Protein AF-A0A966TMK8-F1 (afdb_monomer)

Mean predicted aligned error: 3.36 Å

Sequence (104 aa):
MGLQRVVRSCVVDAPIERVWEVLRDFNSHDQWHTVVAQSAIEDQKTSDRVGCVRNFTLADGNHVREMLLSLSDKDYVSTYTIVEATVPLMRYVATVTLKPVTDG

Radius of gyration: 14.46 Å; Cα contacts (8 Å, |Δi|>4): 168; chains: 1; bounding box: 36×26×42 Å

pLDDT: mean 94.9, std 6.31, range [51.94, 98.69]

Structure (mmCIF, N/CA/C/O backbone):
data_AF-A0A966TMK8-F1
#
_entry.id   AF-A0A966TMK8-F1
#
loop_
_atom_site.group_PDB
_atom_site.id
_atom_site.type_symbol
_atom_site.label_atom_id
_atom_s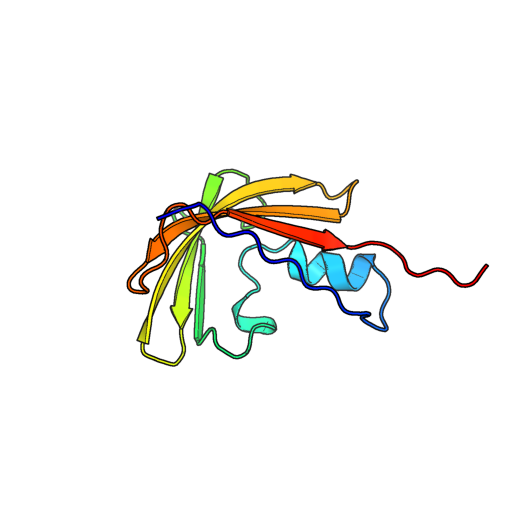ite.label_alt_id
_atom_site.label_comp_id
_atom_site.label_asym_id
_atom_site.label_entity_id
_atom_site.label_seq_id
_atom_site.pdbx_PDB_ins_code
_atom_site.Cartn_x
_atom_site.Cartn_y
_atom_site.Cartn_z
_atom_site.occupancy
_atom_site.B_iso_or_equiv
_atom_site.auth_seq_id
_atom_site.auth_comp_id
_atom_site.auth_asym_id
_atom_site.auth_atom_id
_atom_site.pdbx_PDB_model_num
ATOM 1 N N . MET A 1 1 ? 9.717 -3.405 25.691 1.00 63.25 1 MET A N 1
ATOM 2 C CA . MET A 1 1 ? 9.590 -4.110 24.394 1.00 63.25 1 MET A CA 1
ATOM 3 C C . MET A 1 1 ? 10.418 -3.375 23.357 1.00 63.25 1 MET A C 1
ATOM 5 O O . MET A 1 1 ? 10.266 -2.166 23.238 1.00 63.25 1 MET A O 1
ATOM 9 N N . GLY A 1 2 ? 11.341 -4.071 22.690 1.00 83.12 2 GLY A N 1
ATOM 10 C CA . GLY A 1 2 ? 12.152 -3.498 21.612 1.00 83.12 2 GLY A CA 1
ATOM 11 C C . GLY A 1 2 ? 11.373 -3.419 20.300 1.00 83.12 2 GLY A C 1
ATOM 12 O O . GLY A 1 2 ? 10.392 -4.140 20.120 1.00 83.12 2 GLY A O 1
ATOM 13 N N . LEU A 1 3 ? 11.806 -2.543 19.393 1.00 88.00 3 LEU A N 1
ATOM 14 C CA . LEU A 1 3 ? 11.263 -2.495 18.037 1.00 88.00 3 LEU A CA 1
ATOM 15 C C . LEU A 1 3 ? 11.656 -3.783 17.301 1.00 88.00 3 LEU A C 1
ATOM 17 O O . LEU A 1 3 ? 12.824 -4.173 17.325 1.00 88.00 3 LEU A O 1
ATOM 21 N N . GLN A 1 4 ? 10.698 -4.436 16.651 1.00 93.62 4 GLN A N 1
ATOM 22 C CA . GLN A 1 4 ? 10.967 -5.604 15.818 1.00 93.62 4 GLN A CA 1
ATOM 23 C C . GLN A 1 4 ? 11.071 -5.183 14.354 1.00 93.62 4 GLN A C 1
ATOM 25 O O . GLN A 1 4 ? 10.289 -4.361 13.880 1.00 93.62 4 GLN A O 1
ATOM 30 N N . ARG A 1 5 ? 12.033 -5.765 13.634 1.00 94.50 5 ARG A N 1
ATOM 31 C CA . ARG A 1 5 ? 12.187 -5.596 12.187 1.00 94.50 5 ARG A CA 1
ATOM 32 C C . ARG A 1 5 ? 12.139 -6.963 11.524 1.00 94.50 5 ARG A C 1
ATOM 34 O O . ARG A 1 5 ? 12.925 -7.842 11.865 1.00 94.50 5 ARG A O 1
ATOM 41 N N . VAL A 1 6 ? 11.243 -7.116 10.557 1.00 96.31 6 VAL A N 1
ATOM 42 C CA . VAL A 1 6 ? 11.101 -8.328 9.745 1.00 96.31 6 VAL A CA 1
ATOM 43 C C . VAL A 1 6 ? 11.315 -7.955 8.283 1.00 96.31 6 VAL A C 1
ATOM 45 O O . VAL A 1 6 ? 10.866 -6.903 7.840 1.00 96.31 6 VAL A O 1
ATOM 48 N N . VAL A 1 7 ? 12.020 -8.812 7.543 1.00 97.12 7 VAL A N 1
ATOM 49 C CA . VAL A 1 7 ? 12.209 -8.686 6.093 1.00 97.12 7 VAL A CA 1
ATOM 50 C C . VAL A 1 7 ? 11.815 -10.007 5.436 1.00 97.12 7 VAL A C 1
ATOM 52 O O . VAL A 1 7 ? 12.126 -11.090 5.950 1.00 97.12 7 VAL A O 1
ATOM 55 N N . ARG A 1 8 ? 11.098 -9.912 4.317 1.00 97.06 8 ARG A N 1
ATOM 56 C CA . ARG A 1 8 ? 10.703 -11.023 3.447 1.00 97.06 8 ARG A CA 1
ATOM 57 C C . ARG A 1 8 ? 10.828 -10.578 1.994 1.00 97.06 8 ARG A C 1
ATOM 59 O O . ARG A 1 8 ? 10.668 -9.397 1.701 1.00 97.06 8 ARG A O 1
ATOM 66 N N . SER A 1 9 ? 11.112 -11.524 1.111 1.00 96.75 9 SER A N 1
ATOM 67 C CA . SER A 1 9 ? 11.184 -11.313 -0.333 1.00 96.75 9 SER A CA 1
ATOM 68 C C . SER A 1 9 ? 10.699 -12.561 -1.065 1.00 96.75 9 SER A C 1
ATOM 70 O O . SER A 1 9 ? 10.750 -13.668 -0.527 1.00 96.75 9 SER A O 1
ATOM 72 N N . CYS A 1 10 ? 10.224 -12.370 -2.290 1.00 95.69 10 CYS A N 1
ATOM 73 C CA . CYS A 1 10 ? 9.878 -13.431 -3.228 1.00 95.69 10 CYS A CA 1
ATOM 74 C C . CYS A 1 10 ? 10.118 -12.930 -4.659 1.00 95.69 10 CYS A C 1
ATOM 76 O O . CYS A 1 10 ? 10.339 -11.733 -4.860 1.00 95.69 10 CYS A O 1
ATOM 78 N N . VAL A 1 11 ? 10.100 -13.843 -5.629 1.00 96.31 11 VAL A N 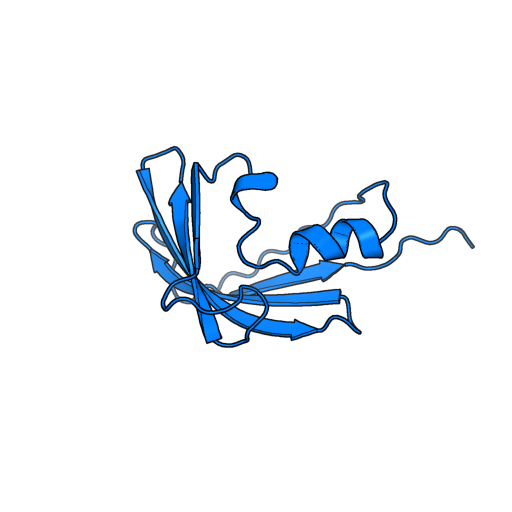1
ATOM 79 C CA . VAL A 1 11 ? 10.140 -13.513 -7.058 1.00 96.31 11 VAL A CA 1
ATOM 80 C C . VAL A 1 11 ? 8.730 -13.649 -7.614 1.00 96.31 11 VAL A C 1
ATOM 82 O O . VAL A 1 11 ? 8.043 -14.627 -7.322 1.00 96.31 11 VAL A O 1
ATOM 85 N N . VAL A 1 12 ? 8.314 -12.666 -8.407 1.00 95.31 12 VAL A N 1
ATOM 86 C CA . VAL A 1 12 ? 7.064 -12.695 -9.168 1.00 95.31 12 VAL A CA 1
ATOM 87 C C . VAL A 1 12 ? 7.443 -12.784 -10.639 1.00 95.31 12 VAL A C 1
ATOM 89 O O . VAL A 1 12 ? 8.183 -11.932 -11.125 1.00 95.31 12 VAL A O 1
ATOM 92 N N . ASP A 1 13 ? 6.959 -13.814 -11.328 1.00 95.75 13 ASP A N 1
ATOM 93 C CA . ASP A 1 13 ? 7.215 -14.031 -12.756 1.00 95.75 13 ASP A CA 1
ATOM 94 C C . ASP A 1 13 ? 6.311 -13.126 -13.613 1.00 95.75 13 ASP A C 1
ATOM 96 O O . ASP A 1 13 ? 5.301 -13.549 -14.176 1.00 95.75 13 ASP A O 1
ATOM 100 N N . ALA A 1 14 ? 6.611 -11.825 -13.596 1.00 95.94 14 ALA A N 1
ATOM 101 C CA . ALA A 1 14 ? 5.914 -10.793 -14.354 1.00 95.94 14 ALA A CA 1
ATOM 102 C C . ALA A 1 14 ? 6.802 -9.543 -14.530 1.00 95.94 14 ALA A C 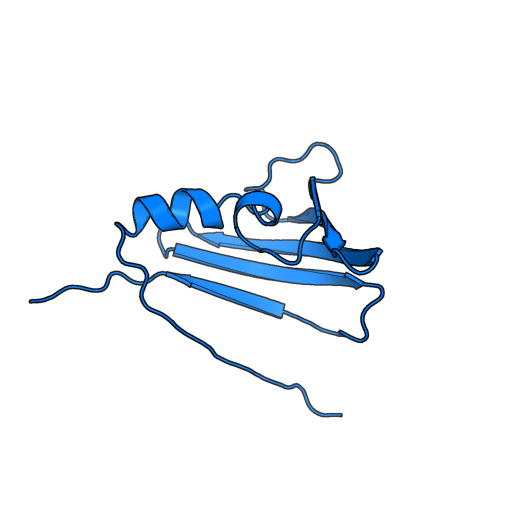1
ATOM 104 O O . ALA A 1 14 ? 7.671 -9.289 -13.692 1.00 95.94 14 ALA A O 1
ATOM 105 N N . PRO A 1 15 ? 6.561 -8.712 -15.565 1.00 95.88 15 PRO A N 1
ATOM 106 C CA . PRO A 1 15 ? 7.218 -7.413 -15.701 1.00 95.88 15 PRO A CA 1
ATOM 107 C C . PRO A 1 15 ? 6.993 -6.526 -14.473 1.00 95.88 15 PRO A C 1
ATOM 109 O O . PRO A 1 15 ? 5.879 -6.472 -13.938 1.00 95.88 15 PRO A O 1
ATOM 112 N N . ILE A 1 16 ? 8.034 -5.806 -14.045 1.00 97.19 16 ILE A N 1
ATOM 113 C CA . ILE A 1 16 ? 7.991 -4.978 -12.832 1.00 97.19 16 ILE A CA 1
ATOM 114 C C . ILE A 1 16 ? 6.890 -3.920 -12.907 1.00 97.19 16 ILE A C 1
ATOM 116 O O . ILE A 1 16 ? 6.203 -3.693 -11.917 1.00 97.19 16 ILE A O 1
ATOM 120 N N . GLU A 1 17 ? 6.664 -3.341 -14.084 1.00 96.81 17 GLU A N 1
ATOM 121 C CA . GLU A 1 17 ? 5.648 -2.321 -14.328 1.00 96.81 17 GLU A CA 1
ATOM 122 C C . GLU A 1 17 ? 4.251 -2.866 -14.028 1.00 96.81 17 GLU A C 1
ATOM 124 O O . GLU A 1 17 ? 3.458 -2.209 -13.361 1.00 96.81 17 GLU A O 1
ATOM 129 N N . ARG A 1 18 ? 3.974 -4.110 -14.433 1.00 96.25 18 ARG A N 1
ATOM 130 C CA . ARG A 1 18 ? 2.673 -4.749 -14.213 1.00 96.25 18 ARG A CA 1
ATOM 131 C C . ARG A 1 18 ? 2.434 -5.083 -12.744 1.00 96.25 18 ARG A C 1
ATOM 133 O O . ARG A 1 18 ? 1.317 -4.947 -12.255 1.00 96.25 18 ARG A O 1
ATOM 140 N N . VAL A 1 19 ? 3.472 -5.518 -12.032 1.00 96.81 19 VAL A N 1
ATOM 141 C CA . VAL A 1 19 ? 3.379 -5.736 -10.580 1.00 96.81 19 VAL A CA 1
ATOM 142 C C . VAL A 1 19 ? 3.209 -4.395 -9.863 1.00 96.81 19 VAL A C 1
ATOM 144 O O . VAL A 1 19 ? 2.419 -4.279 -8.925 1.00 96.81 19 VAL A O 1
ATOM 147 N N . TRP A 1 20 ? 3.913 -3.362 -10.323 1.00 97.62 20 TRP A N 1
ATOM 148 C CA . TRP A 1 20 ? 3.842 -2.034 -9.737 1.00 97.62 20 TRP A CA 1
ATOM 149 C C . TRP A 1 20 ? 2.493 -1.359 -9.942 1.00 97.62 20 TRP A C 1
ATOM 151 O O . TRP A 1 20 ? 2.003 -0.753 -9.002 1.00 97.62 20 TRP A O 1
ATOM 161 N N . GLU A 1 21 ? 1.857 -1.495 -11.105 1.00 96.69 21 GLU A N 1
ATOM 162 C CA . GLU A 1 21 ? 0.503 -0.979 -11.352 1.00 96.69 21 GLU A CA 1
ATOM 163 C C . GLU A 1 21 ? -0.497 -1.429 -10.280 1.00 96.69 21 GLU A C 1
ATOM 165 O O . GLU A 1 21 ? -1.325 -0.631 -9.844 1.00 96.69 21 GLU A O 1
ATOM 170 N N . VAL A 1 22 ? -0.371 -2.670 -9.799 1.00 96.12 22 VAL A N 1
ATOM 171 C CA . VAL A 1 22 ? -1.192 -3.195 -8.701 1.00 96.12 22 VAL A CA 1
ATOM 172 C C . VAL A 1 22 ? -0.763 -2.601 -7.360 1.00 96.12 22 VAL A C 1
ATOM 174 O O . VAL A 1 22 ? -1.600 -2.127 -6.598 1.00 96.12 22 VAL A O 1
ATOM 177 N N . LEU A 1 23 ? 0.535 -2.612 -7.043 1.00 95.75 23 LEU A N 1
ATOM 178 C CA . LEU A 1 23 ? 1.026 -2.212 -5.716 1.00 95.75 23 LEU A CA 1
ATOM 179 C C . LEU A 1 23 ? 1.042 -0.694 -5.478 1.00 95.75 23 LEU A C 1
ATOM 181 O O . LEU A 1 23 ? 0.982 -0.266 -4.324 1.00 95.75 23 LEU A O 1
ATOM 185 N N . ARG A 1 24 ? 1.134 0.117 -6.539 1.00 96.62 24 ARG A N 1
ATOM 186 C CA . ARG A 1 24 ? 1.095 1.587 -6.463 1.00 96.62 24 ARG A CA 1
ATOM 187 C C . ARG A 1 24 ? -0.297 2.106 -6.136 1.00 96.62 24 ARG A C 1
ATOM 189 O O . ARG A 1 24 ? -0.419 3.158 -5.514 1.00 96.62 24 ARG A O 1
ATOM 196 N N . ASP A 1 25 ? -1.335 1.366 -6.526 1.00 97.38 25 ASP A N 1
ATOM 197 C CA . ASP A 1 25 ? -2.679 1.598 -6.019 1.00 97.38 25 ASP A CA 1
ATOM 198 C C . ASP A 1 25 ? -2.725 1.153 -4.556 1.00 97.38 25 ASP A C 1
ATOM 200 O O . ASP A 1 25 ? -2.907 -0.020 -4.235 1.00 97.38 25 ASP A O 1
ATOM 204 N N . PHE A 1 26 ? -2.560 2.110 -3.645 1.00 97.50 26 PHE A N 1
ATOM 205 C CA . PHE A 1 26 ? -2.543 1.834 -2.213 1.00 97.50 26 PHE A CA 1
ATOM 206 C C . PHE A 1 26 ? -3.834 1.163 -1.713 1.00 97.50 26 PHE A C 1
ATOM 208 O O . PHE A 1 26 ? -3.810 0.503 -0.672 1.00 97.50 26 PHE A O 1
ATOM 215 N N . ASN A 1 27 ? -4.952 1.286 -2.437 1.00 97.38 27 ASN A N 1
ATOM 216 C CA . ASN A 1 27 ? -6.215 0.662 -2.054 1.00 97.38 27 ASN A CA 1
ATOM 217 C C . ASN A 1 27 ? -6.398 -0.762 -2.592 1.00 97.38 27 ASN A C 1
ATOM 219 O O . ASN A 1 27 ? -7.350 -1.420 -2.189 1.00 97.38 27 ASN A O 1
ATOM 223 N N . SER A 1 28 ? -5.509 -1.268 -3.451 1.00 95.50 28 SER A N 1
ATOM 224 C CA . SER A 1 28 ? -5.697 -2.543 -4.167 1.00 95.50 28 SER A CA 1
ATOM 225 C C . SER A 1 28 ? -5.618 -3.802 -3.296 1.00 95.50 28 SER A C 1
ATOM 227 O O . SER A 1 28 ? -5.575 -4.914 -3.817 1.00 95.50 28 SER A O 1
ATOM 229 N N . HIS A 1 29 ? -5.548 -3.667 -1.970 1.00 90.75 29 HIS A N 1
ATOM 230 C CA . HIS A 1 29 ? -5.299 -4.781 -1.056 1.00 90.75 29 HIS A CA 1
ATOM 231 C C . HIS A 1 29 ? -6.335 -5.899 -1.176 1.00 90.75 29 HIS A C 1
ATOM 233 O O . HIS A 1 29 ? -5.969 -7.067 -1.147 1.00 90.75 29 HIS A O 1
ATOM 239 N N . ASP A 1 30 ? -7.602 -5.563 -1.372 1.00 89.88 30 ASP A N 1
ATOM 240 C CA . ASP A 1 30 ? -8.678 -6.533 -1.583 1.00 89.88 30 ASP A CA 1
ATOM 241 C C . ASP A 1 30 ? -8.575 -7.302 -2.916 1.00 89.88 30 ASP A C 1
ATOM 243 O O . ASP A 1 30 ? -9.188 -8.356 -3.070 1.00 89.88 30 ASP A O 1
ATOM 247 N N . GLN A 1 31 ? -7.760 -6.836 -3.867 1.00 90.81 31 GLN A N 1
ATOM 248 C CA . GLN A 1 31 ? -7.575 -7.483 -5.171 1.00 90.81 31 GLN A CA 1
ATOM 249 C C . GLN A 1 31 ? -6.538 -8.613 -5.141 1.00 90.81 31 GLN A C 1
ATOM 251 O O . GLN A 1 31 ? -6.578 -9.506 -5.988 1.00 90.81 31 GLN A O 1
ATOM 256 N N . TRP A 1 32 ? -5.588 -8.583 -4.201 1.00 89.38 32 TRP A N 1
ATOM 257 C CA . TRP A 1 32 ? -4.467 -9.536 -4.171 1.00 89.38 32 TRP A CA 1
ATOM 258 C C . TRP A 1 32 ? -4.145 -10.090 -2.782 1.00 89.38 32 TRP A C 1
ATOM 260 O O . TRP A 1 32 ? -3.575 -11.177 -2.669 1.00 89.38 32 TRP A O 1
ATOM 270 N N . HIS A 1 33 ? -4.498 -9.378 -1.713 1.00 88.44 33 HIS A N 1
ATOM 271 C CA . HIS A 1 33 ? -4.218 -9.791 -0.348 1.00 88.44 33 HIS A CA 1
ATOM 272 C C . HIS A 1 33 ? -5.397 -10.602 0.201 1.00 88.44 33 HIS A C 1
ATOM 274 O O . HIS A 1 33 ? -6.376 -10.060 0.701 1.00 88.44 33 HIS A O 1
ATOM 280 N N . THR A 1 34 ? -5.271 -11.928 0.181 1.00 90.44 34 THR A N 1
ATOM 281 C CA . THR A 1 34 ? -6.365 -12.883 0.460 1.00 90.44 34 THR A CA 1
ATOM 282 C C . THR A 1 34 ? -7.075 -12.726 1.808 1.00 90.44 34 THR A C 1
ATOM 284 O O . THR A 1 34 ? -8.200 -13.193 1.957 1.00 90.44 34 THR A O 1
ATOM 287 N N . VAL A 1 35 ? -6.436 -12.103 2.803 1.00 92.50 35 VAL A N 1
ATOM 288 C CA . VAL A 1 35 ? -7.036 -11.883 4.134 1.00 92.50 35 VAL A CA 1
ATOM 289 C C . VAL A 1 35 ? -7.825 -10.574 4.256 1.00 92.50 35 VAL A C 1
ATOM 291 O O . VAL A 1 35 ? -8.426 -10.336 5.301 1.00 92.50 35 VAL A O 1
ATOM 294 N N . VAL A 1 36 ? -7.821 -9.722 3.226 1.00 94.38 36 VAL A N 1
ATOM 295 C CA . VAL A 1 36 ? -8.568 -8.458 3.195 1.00 94.38 36 VAL A CA 1
ATOM 296 C C . VAL A 1 36 ? -9.934 -8.706 2.566 1.00 94.38 36 VAL A C 1
ATOM 298 O O . VAL A 1 36 ? -10.020 -9.200 1.448 1.00 94.38 36 VAL A O 1
ATOM 301 N N . ALA A 1 37 ? -11.003 -8.371 3.287 1.00 93.81 37 ALA A N 1
ATOM 302 C CA . ALA A 1 37 ? -12.375 -8.565 2.820 1.00 93.81 37 ALA A CA 1
ATOM 303 C C . ALA A 1 37 ? -12.886 -7.383 1.984 1.00 93.81 37 ALA A C 1
ATOM 305 O O . ALA A 1 37 ? -13.612 -7.576 1.015 1.00 93.81 37 ALA A O 1
ATOM 306 N N . GLN A 1 38 ? -12.529 -6.159 2.377 1.00 94.06 38 GLN A N 1
ATOM 307 C CA . GLN A 1 38 ? -12.901 -4.920 1.691 1.00 94.06 38 GLN A CA 1
ATOM 308 C C . GLN A 1 38 ? -11.905 -3.816 2.050 1.00 94.06 38 GLN A C 1
ATOM 310 O O . GLN A 1 38 ? -11.421 -3.793 3.185 1.00 94.06 38 GLN A O 1
ATOM 315 N N . SER A 1 39 ? -11.639 -2.893 1.123 1.00 96.75 39 SER A N 1
ATOM 316 C CA . SER A 1 39 ? -10.771 -1.732 1.347 1.00 96.75 39 SER A CA 1
ATOM 317 C C . SER A 1 39 ? -11.318 -0.485 0.656 1.00 96.75 39 SER A C 1
ATOM 319 O O . SER A 1 39 ? -11.730 -0.533 -0.503 1.00 96.75 39 SER A O 1
ATOM 321 N N . ALA A 1 40 ? -11.284 0.655 1.342 1.00 97.25 40 ALA A N 1
ATOM 322 C CA . ALA A 1 40 ? -11.662 1.943 0.769 1.00 97.25 40 ALA A CA 1
ATOM 323 C C . ALA A 1 40 ? -10.700 3.063 1.182 1.00 97.25 40 ALA A C 1
ATOM 325 O O . ALA A 1 40 ? -10.190 3.081 2.303 1.00 97.25 40 ALA A O 1
ATOM 326 N N . ILE A 1 41 ? -10.503 4.038 0.290 1.00 98.19 41 ILE A N 1
ATOM 327 C CA . ILE A 1 41 ? -9.802 5.285 0.615 1.00 98.19 41 ILE A CA 1
ATOM 328 C C . ILE A 1 41 ? -10.764 6.262 1.290 1.00 98.19 41 ILE A C 1
ATOM 330 O O . ILE A 1 41 ? -11.863 6.524 0.800 1.00 98.19 41 ILE A O 1
ATOM 334 N N . GLU A 1 42 ? -10.325 6.827 2.410 1.00 98.12 42 GLU A N 1
ATOM 335 C CA . GLU A 1 42 ? -11.054 7.852 3.152 1.00 98.12 42 GLU A CA 1
ATOM 336 C C . GLU A 1 42 ? -10.975 9.231 2.465 1.00 98.12 42 GLU A C 1
ATOM 338 O O . GLU A 1 42 ? -10.134 9.495 1.600 1.00 98.12 42 GLU A O 1
ATOM 343 N N . ASP A 1 43 ? -11.857 10.147 2.874 1.00 96.56 43 ASP A N 1
ATOM 344 C CA . ASP A 1 43 ? -11.880 11.555 2.446 1.00 96.56 43 ASP A CA 1
ATOM 345 C C . ASP A 1 43 ? -11.987 11.793 0.927 1.00 96.56 43 ASP A C 1
ATOM 347 O O . ASP A 1 43 ? -11.615 12.865 0.449 1.00 96.56 43 ASP A O 1
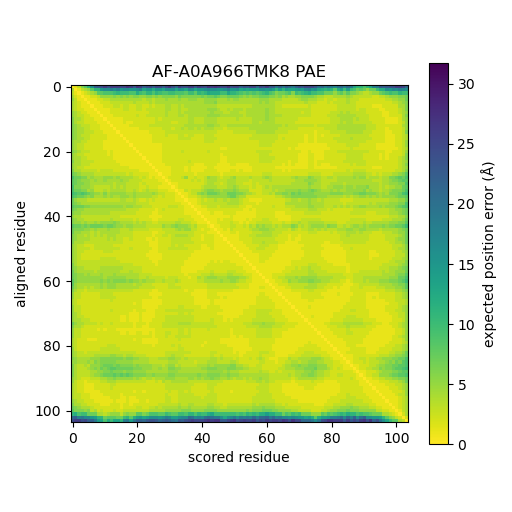ATOM 351 N N . GLN A 1 44 ? -12.457 10.805 0.153 1.00 94.12 44 GLN A N 1
ATOM 352 C CA . GLN A 1 44 ? -12.528 10.879 -1.317 1.00 94.12 44 GLN A CA 1
ATOM 353 C C . GLN A 1 44 ? -11.174 11.227 -1.971 1.00 94.12 44 GLN A C 1
ATOM 355 O O . GLN A 1 44 ? -11.117 11.815 -3.053 1.00 94.12 44 GLN A O 1
ATOM 360 N N . LYS A 1 45 ? -10.066 10.889 -1.302 1.00 96.12 45 LYS A N 1
ATOM 361 C CA . LYS A 1 45 ? -8.718 11.063 -1.847 1.00 96.12 45 LYS A CA 1
ATOM 362 C C . LYS A 1 45 ? -8.434 10.001 -2.907 1.00 96.12 45 LYS A C 1
ATOM 364 O O . LYS A 1 45 ? -9.080 8.958 -2.965 1.00 96.12 45 LYS A O 1
ATOM 369 N N . THR A 1 46 ? -7.421 10.257 -3.726 1.00 97.25 46 THR A N 1
ATOM 370 C CA . THR A 1 46 ? -6.856 9.234 -4.608 1.00 97.25 46 THR A CA 1
ATOM 371 C C . THR A 1 46 ? -5.928 8.315 -3.815 1.00 97.25 46 THR A C 1
ATOM 373 O O . THR A 1 46 ? -5.293 8.740 -2.842 1.00 97.25 46 THR A O 1
ATOM 376 N N . SER A 1 47 ? -5.852 7.044 -4.210 1.00 96.62 47 SER A N 1
ATOM 377 C CA . SER A 1 47 ? -5.038 6.039 -3.519 1.00 96.62 47 SER A CA 1
ATOM 378 C C . SER A 1 47 ? -3.532 6.272 -3.669 1.00 96.62 47 SER A C 1
ATOM 380 O O . SER A 1 47 ? -2.759 5.830 -2.831 1.00 96.62 47 SER A O 1
ATOM 382 N N . ASP A 1 48 ? -3.099 7.034 -4.667 1.00 96.88 48 ASP A N 1
ATOM 383 C CA . ASP A 1 48 ? -1.696 7.388 -4.905 1.00 96.88 48 ASP A CA 1
ATOM 384 C C . ASP A 1 48 ? -1.243 8.675 -4.187 1.00 96.88 48 ASP A C 1
ATOM 386 O O . ASP A 1 48 ? -0.076 9.071 -4.260 1.00 96.88 48 ASP A O 1
ATOM 390 N N . ARG A 1 49 ? -2.142 9.349 -3.460 1.00 97.75 49 ARG A N 1
ATOM 391 C CA . ARG A 1 49 ? -1.823 10.600 -2.771 1.00 97.75 49 ARG A CA 1
ATOM 392 C C . ARG A 1 49 ? -1.189 10.342 -1.409 1.00 97.75 49 ARG A C 1
ATOM 394 O O . ARG A 1 49 ? -1.854 9.870 -0.495 1.00 97.75 49 ARG A O 1
ATOM 401 N N . VAL A 1 50 ? 0.062 10.766 -1.221 1.00 98.25 50 VAL A N 1
ATOM 402 C CA . VAL A 1 50 ? 0.717 10.763 0.104 1.00 98.25 50 VAL A CA 1
ATOM 403 C C . VAL A 1 50 ? -0.170 11.463 1.146 1.00 98.25 50 VAL A C 1
ATOM 405 O O . VAL A 1 50 ? -0.678 12.564 0.915 1.00 98.25 50 VAL A O 1
ATOM 408 N N . GLY A 1 51 ? -0.368 10.805 2.290 1.00 98.31 51 GLY A N 1
ATOM 409 C CA . GLY A 1 51 ? -1.285 11.220 3.352 1.00 98.31 51 GLY A CA 1
ATOM 410 C C . GLY A 1 51 ? -2.739 10.762 3.171 1.00 98.31 51 GLY A C 1
ATOM 411 O O . GLY A 1 51 ? -3.584 11.099 4.004 1.00 98.31 51 GLY A O 1
ATOM 412 N N . CYS A 1 52 ? -3.073 10.022 2.107 1.00 98.38 52 CYS A N 1
ATOM 413 C CA . CYS A 1 52 ? -4.339 9.294 2.050 1.00 98.38 52 CYS A CA 1
ATOM 414 C C . CYS A 1 52 ? -4.350 8.174 3.098 1.00 98.38 52 CYS A C 1
ATOM 416 O O . CYS A 1 52 ? -3.302 7.640 3.476 1.00 98.38 52 CYS A O 1
ATOM 418 N N . VAL A 1 53 ? -5.548 7.854 3.583 1.00 98.56 53 VAL A N 1
ATOM 419 C CA . VAL A 1 53 ? -5.774 6.760 4.525 1.00 98.56 53 VAL A CA 1
ATOM 420 C C . VAL A 1 53 ? -6.627 5.723 3.822 1.00 98.56 53 VAL A C 1
ATOM 422 O O . VAL A 1 53 ? -7.695 6.053 3.305 1.00 98.56 53 VAL A O 1
ATOM 425 N N . ARG A 1 54 ? -6.149 4.482 3.802 1.00 98.06 54 ARG A N 1
ATOM 426 C CA . ARG A 1 54 ? -6.975 3.331 3.455 1.00 98.06 54 ARG A CA 1
ATOM 427 C C . ARG A 1 54 ? -7.543 2.727 4.722 1.00 98.06 54 ARG A C 1
ATOM 429 O O . ARG A 1 54 ? -6.855 2.633 5.741 1.00 98.06 54 ARG A O 1
ATOM 436 N N . ASN A 1 55 ? -8.785 2.304 4.626 1.00 97.69 55 ASN A N 1
ATOM 437 C CA . ASN A 1 55 ? -9.542 1.718 5.703 1.00 97.69 55 ASN A CA 1
ATOM 438 C C . ASN A 1 55 ? -10.088 0.374 5.224 1.00 97.69 55 ASN A C 1
ATOM 440 O O . ASN A 1 55 ? -10.836 0.320 4.244 1.00 97.69 55 ASN A O 1
ATOM 444 N N . PHE A 1 56 ? -9.672 -0.704 5.886 1.00 97.25 56 PHE A N 1
ATOM 445 C CA . PHE A 1 56 ? -10.014 -2.051 5.466 1.00 97.25 56 PHE A CA 1
ATOM 446 C C . PHE A 1 56 ? -10.384 -2.963 6.629 1.00 97.25 56 PHE A C 1
ATOM 448 O O . PHE A 1 56 ? -9.945 -2.809 7.773 1.00 97.25 56 PHE A O 1
ATOM 455 N N . THR A 1 57 ? -11.210 -3.950 6.295 1.00 97.25 57 THR A N 1
ATOM 456 C CA . THR A 1 57 ? -11.632 -5.017 7.201 1.00 97.25 57 THR A CA 1
ATOM 457 C C . THR A 1 57 ? -10.972 -6.316 6.766 1.00 97.25 57 THR A C 1
ATOM 459 O O . THR A 1 57 ? -10.979 -6.672 5.586 1.00 97.25 57 THR A O 1
ATOM 462 N N . LEU A 1 58 ? -10.398 -7.027 7.727 1.00 96.00 58 LEU A N 1
ATOM 463 C CA . LEU A 1 58 ? -9.868 -8.367 7.542 1.00 96.00 58 LEU A CA 1
ATOM 464 C C . LEU A 1 58 ? -11.002 -9.397 7.561 1.00 96.00 58 LEU A C 1
ATOM 466 O O . LEU A 1 58 ? -12.060 -9.170 8.144 1.00 96.00 58 LEU A O 1
ATOM 470 N N . ALA A 1 59 ? -10.775 -10.559 6.954 1.00 93.75 59 ALA A N 1
ATOM 471 C CA . ALA A 1 59 ? -11.765 -11.636 6.886 1.00 93.75 59 ALA A CA 1
ATOM 472 C C . ALA A 1 59 ? -12.223 -12.159 8.266 1.00 93.75 59 ALA A C 1
ATOM 474 O O . ALA A 1 59 ? -13.298 -12.742 8.376 1.00 93.75 59 ALA A O 1
ATOM 475 N N . ASP A 1 60 ? -11.435 -11.939 9.321 1.00 93.62 60 ASP A N 1
ATOM 476 C CA . ASP A 1 60 ? -11.762 -12.287 10.710 1.00 93.62 60 ASP A CA 1
ATOM 477 C 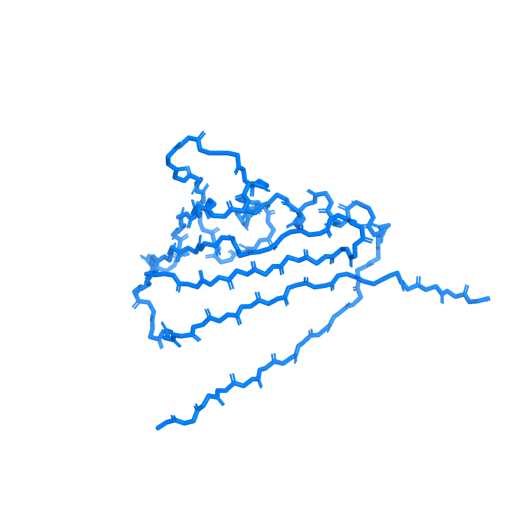C . ASP A 1 60 ? -12.535 -11.181 11.462 1.00 93.62 60 ASP A C 1
ATOM 479 O O . ASP A 1 60 ? -12.817 -11.318 12.652 1.00 93.62 60 ASP A O 1
ATOM 483 N N . GLY A 1 61 ? -12.884 -10.088 10.775 1.00 94.50 61 GLY A N 1
ATOM 484 C CA . GLY A 1 61 ? -13.603 -8.942 11.327 1.00 94.50 61 GLY A CA 1
ATOM 485 C C . GLY A 1 61 ? -12.710 -7.875 11.961 1.00 94.50 61 GLY A C 1
ATOM 486 O O . GLY A 1 61 ? -13.223 -6.823 12.347 1.00 94.50 61 GLY A O 1
ATOM 487 N N . ASN A 1 62 ? -11.392 -8.092 12.050 1.00 96.38 62 ASN A N 1
ATOM 488 C CA . ASN A 1 62 ? -10.474 -7.053 12.507 1.00 96.38 62 ASN A CA 1
ATOM 489 C C . ASN A 1 62 ? -10.436 -5.874 11.535 1.00 96.38 62 ASN A C 1
ATOM 491 O O . ASN A 1 62 ? -10.631 -6.012 10.328 1.00 96.38 62 ASN A O 1
ATOM 495 N N . HIS A 1 63 ? -10.143 -4.701 12.076 1.00 96.56 63 HIS A N 1
ATOM 496 C CA . HIS A 1 63 ? -10.154 -3.447 11.345 1.00 96.56 63 HIS A CA 1
ATOM 497 C C . HIS A 1 63 ? -8.791 -2.777 11.411 1.00 96.56 63 HIS A C 1
ATOM 499 O O . HIS A 1 63 ? -8.149 -2.774 12.467 1.00 96.56 63 HIS A O 1
ATOM 505 N N . VAL A 1 64 ? -8.359 -2.204 10.288 1.00 97.69 64 VAL A N 1
ATOM 506 C CA . VAL A 1 64 ? -7.068 -1.529 10.171 1.00 97.69 64 VAL A CA 1
ATOM 507 C C . VAL A 1 64 ? -7.215 -0.278 9.307 1.00 97.69 64 VAL A C 1
ATOM 509 O O . VAL A 1 64 ? -7.812 -0.302 8.230 1.00 97.69 64 VAL A O 1
ATOM 512 N N . ARG A 1 65 ? -6.618 0.818 9.778 1.00 97.94 65 ARG A N 1
ATOM 513 C CA . ARG A 1 65 ? -6.440 2.063 9.034 1.00 97.94 65 ARG A CA 1
ATOM 514 C C . ARG A 1 65 ? -4.961 2.320 8.842 1.00 97.94 65 ARG A C 1
ATOM 516 O O . ARG A 1 65 ? -4.186 2.331 9.803 1.00 97.94 65 ARG A O 1
ATOM 523 N N . GLU A 1 66 ? -4.574 2.571 7.601 1.00 98.19 66 GLU A N 1
ATOM 524 C CA . GLU A 1 66 ? -3.187 2.818 7.227 1.00 98.19 66 GLU A CA 1
ATOM 525 C C . GLU A 1 66 ? -3.053 4.081 6.398 1.00 98.19 66 GLU A C 1
ATOM 527 O O . GLU A 1 66 ? -3.845 4.332 5.496 1.00 98.19 66 GLU A O 1
ATOM 532 N N . MET A 1 67 ? -2.017 4.862 6.689 1.00 98.50 67 MET A N 1
ATOM 533 C CA . MET A 1 67 ? -1.707 6.097 5.985 1.00 98.50 67 MET A CA 1
ATOM 534 C C . MET A 1 67 ? -0.490 5.910 5.085 1.00 98.50 67 MET A C 1
ATOM 536 O O . MET A 1 67 ? 0.559 5.444 5.542 1.00 98.50 67 MET A O 1
ATOM 540 N N . LEU A 1 68 ? -0.613 6.336 3.829 1.00 98.69 68 LEU A N 1
ATOM 541 C CA . LEU A 1 68 ? 0.491 6.354 2.875 1.00 98.69 68 LEU A CA 1
ATOM 542 C C . LEU A 1 68 ? 1.498 7.450 3.255 1.00 98.69 68 LEU A C 1
ATOM 544 O O . LEU A 1 68 ? 1.159 8.633 3.279 1.00 98.69 68 LEU A O 1
ATOM 548 N N . LEU A 1 69 ? 2.743 7.068 3.538 1.00 98.62 69 LEU A N 1
ATOM 549 C CA . LEU A 1 69 ? 3.821 7.982 3.935 1.00 98.62 69 LEU A CA 1
ATOM 550 C C . LEU A 1 69 ? 4.678 8.434 2.751 1.00 98.62 69 LEU A C 1
ATOM 552 O O . LEU A 1 69 ? 5.135 9.574 2.721 1.00 98.62 69 LEU A O 1
ATOM 556 N N . SER A 1 70 ? 4.915 7.547 1.786 1.00 98.56 70 SER A N 1
ATOM 557 C CA . SER A 1 70 ? 5.683 7.857 0.579 1.00 98.56 70 SER A CA 1
ATOM 558 C C . SER A 1 70 ? 5.319 6.913 -0.557 1.00 98.56 70 SER A C 1
ATOM 560 O O . SER A 1 70 ? 5.151 5.718 -0.313 1.00 98.56 70 SER A O 1
ATOM 562 N N . LEU A 1 71 ? 5.324 7.423 -1.786 1.00 98.56 71 LEU A N 1
ATOM 563 C CA . LEU A 1 71 ? 5.181 6.644 -3.012 1.00 98.56 71 LEU A CA 1
ATOM 564 C C . LEU A 1 71 ? 6.198 7.157 -4.040 1.00 98.56 71 LEU A C 1
ATOM 566 O O . LEU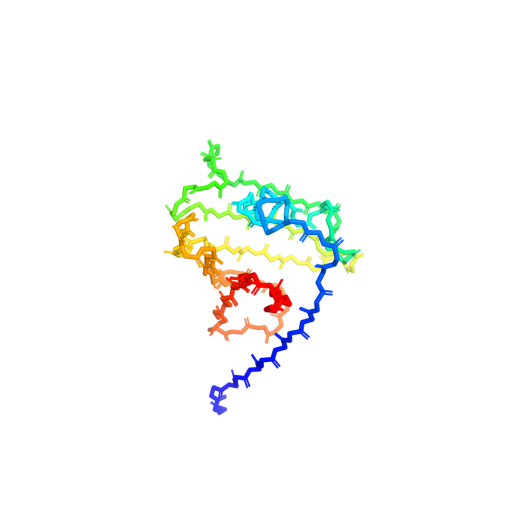 A 1 71 ? 6.246 8.357 -4.302 1.00 98.56 71 LEU A O 1
ATOM 570 N N . SER A 1 72 ? 7.027 6.268 -4.587 1.00 98.44 72 SER A N 1
ATOM 571 C CA . SER A 1 72 ? 7.999 6.584 -5.639 1.00 98.44 72 SER A CA 1
ATOM 572 C C . SER A 1 72 ? 7.818 5.623 -6.806 1.00 98.44 72 SER A C 1
ATOM 574 O O . SER A 1 72 ? 8.243 4.471 -6.733 1.00 98.44 72 SER A O 1
ATOM 576 N N . ASP A 1 73 ? 7.220 6.115 -7.893 1.00 98.12 73 ASP A N 1
ATOM 577 C CA . ASP A 1 73 ? 7.112 5.378 -9.159 1.00 98.12 73 ASP A CA 1
ATOM 578 C C . ASP A 1 73 ? 8.492 5.154 -9.803 1.00 98.12 73 ASP A C 1
ATOM 580 O O . ASP A 1 73 ? 8.714 4.154 -10.475 1.00 98.12 73 ASP A O 1
ATOM 584 N N . LYS A 1 74 ? 9.447 6.064 -9.568 1.00 97.38 74 LYS A N 1
ATOM 585 C CA . LYS A 1 74 ? 10.814 5.955 -10.097 1.00 97.38 74 LYS A CA 1
ATOM 586 C C . LYS A 1 74 ? 11.593 4.811 -9.450 1.00 97.38 74 LYS A C 1
ATOM 588 O O . LYS A 1 74 ? 12.335 4.113 -10.134 1.00 97.38 74 LYS A O 1
ATOM 593 N N . ASP A 1 75 ? 11.460 4.666 -8.133 1.00 98.00 75 ASP A N 1
ATOM 594 C CA . ASP A 1 75 ? 12.238 3.697 -7.355 1.00 98.00 75 ASP A CA 1
ATOM 595 C C . ASP A 1 75 ? 11.450 2.411 -7.062 1.00 98.00 75 ASP A C 1
ATOM 597 O O . ASP A 1 75 ? 11.996 1.492 -6.453 1.00 98.00 75 ASP A O 1
ATOM 601 N N . TYR A 1 76 ? 10.179 2.344 -7.475 1.00 98.31 76 TYR A N 1
ATOM 602 C CA . TYR A 1 76 ? 9.247 1.257 -7.175 1.00 98.31 76 TYR A CA 1
ATOM 603 C C . TYR A 1 76 ? 9.108 0.984 -5.668 1.00 98.31 76 TYR A C 1
ATOM 605 O O . TYR A 1 76 ? 9.208 -0.159 -5.206 1.00 98.31 76 TYR A O 1
ATOM 613 N N . VAL A 1 77 ? 8.906 2.052 -4.885 1.00 98.44 77 VAL A N 1
ATOM 614 C CA . VAL A 1 77 ? 8.815 1.996 -3.416 1.00 98.44 77 VAL A CA 1
ATOM 615 C C . VAL A 1 77 ? 7.522 2.623 -2.908 1.00 98.44 77 VAL A C 1
ATOM 617 O O . VAL A 1 77 ? 7.174 3.743 -3.278 1.00 98.44 77 VAL A O 1
ATOM 620 N N . SER A 1 78 ? 6.853 1.932 -1.985 1.00 98.19 78 SER A N 1
ATOM 621 C CA . SER A 1 78 ? 5.728 2.455 -1.204 1.00 98.19 78 SER A CA 1
ATOM 622 C C . SER A 1 78 ? 5.983 2.229 0.285 1.00 98.19 78 SER A C 1
ATOM 624 O O . SER A 1 78 ? 6.411 1.144 0.679 1.00 98.19 78 SER A O 1
ATOM 626 N N . THR A 1 79 ? 5.748 3.246 1.117 1.00 98.50 79 THR A N 1
ATOM 627 C CA . THR A 1 79 ? 5.867 3.152 2.582 1.00 98.50 79 THR A CA 1
ATOM 628 C 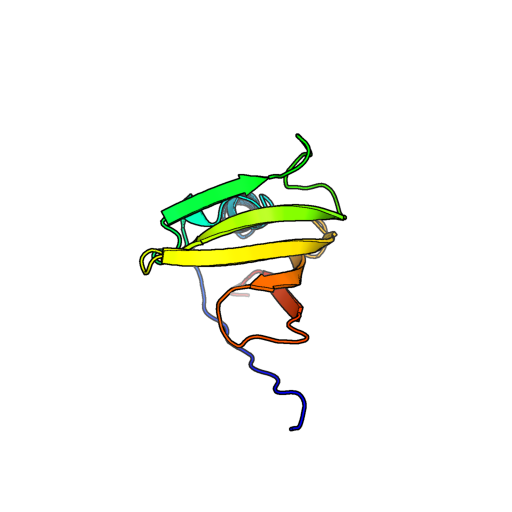C . THR A 1 79 ? 4.601 3.668 3.240 1.00 98.50 79 THR A C 1
ATOM 630 O O . THR A 1 79 ? 4.096 4.723 2.860 1.00 98.50 79 THR A O 1
ATOM 633 N N . TYR A 1 80 ? 4.119 2.965 4.261 1.00 98.38 80 TYR A N 1
ATOM 634 C CA . TYR A 1 80 ? 2.905 3.310 4.996 1.00 98.38 80 TYR A CA 1
ATOM 635 C C . TYR A 1 80 ? 3.022 2.967 6.484 1.00 98.38 80 TYR A C 1
ATOM 637 O O . TYR A 1 80 ? 3.921 2.238 6.914 1.00 98.38 80 TYR A O 1
ATOM 645 N N . THR A 1 81 ? 2.106 3.515 7.279 1.00 98.38 81 THR A N 1
ATOM 646 C CA . THR A 1 81 ? 1.994 3.263 8.722 1.00 98.38 81 THR A CA 1
ATOM 647 C C . THR A 1 81 ? 0.573 2.882 9.085 1.00 98.38 81 THR A C 1
ATOM 649 O O . THR A 1 81 ? -0.369 3.437 8.524 1.00 98.38 81 THR A O 1
ATOM 652 N N . ILE A 1 82 ? 0.414 2.011 10.080 1.00 97.75 82 ILE A N 1
ATOM 653 C CA . ILE A 1 82 ? -0.882 1.824 10.743 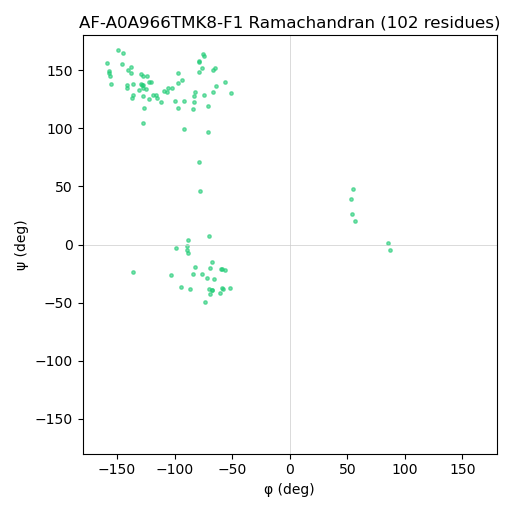1.00 97.75 82 ILE A CA 1
ATOM 654 C C . ILE A 1 82 ? -1.119 3.039 11.640 1.00 97.75 82 ILE A C 1
ATOM 656 O O . ILE A 1 82 ? -0.241 3.405 12.427 1.00 97.75 82 ILE A O 1
ATOM 660 N N . VAL A 1 83 ? -2.283 3.671 11.502 1.00 97.38 83 VAL A N 1
ATOM 661 C CA . VAL A 1 83 ? -2.720 4.790 12.355 1.00 97.38 83 VAL A CA 1
ATOM 662 C C . VAL A 1 83 ? -3.752 4.349 13.389 1.00 97.38 83 VAL A C 1
ATOM 664 O O . VAL A 1 83 ? -3.825 4.934 14.465 1.00 97.38 83 VAL A O 1
ATOM 667 N N . GLU A 1 84 ? -4.501 3.288 13.096 1.00 97.06 84 GLU A N 1
ATOM 668 C CA . GLU A 1 84 ? -5.488 2.689 13.992 1.00 97.06 84 GLU A CA 1
ATOM 669 C C . GLU A 1 84 ? -5.679 1.218 13.613 1.00 97.06 84 GLU A C 1
ATOM 671 O O . GLU A 1 84 ? -5.728 0.889 12.429 1.00 97.06 84 GLU A O 1
ATOM 676 N N . ALA A 1 85 ? -5.763 0.324 14.597 1.00 96.19 85 ALA A N 1
ATOM 677 C CA . ALA A 1 85 ? -6.046 -1.082 14.346 1.00 96.19 85 ALA A CA 1
ATOM 678 C C . ALA A 1 85 ? -6.633 -1.772 15.580 1.00 96.19 85 ALA A C 1
ATOM 680 O O . ALA A 1 85 ? -6.285 -1.436 16.712 1.00 96.19 85 ALA A O 1
ATOM 681 N N . THR A 1 86 ? -7.476 -2.780 15.356 1.00 95.38 86 THR A N 1
ATOM 682 C CA . THR A 1 86 ? -7.968 -3.670 16.423 1.00 95.38 86 THR A CA 1
ATOM 683 C C . THR A 1 86 ? -6.975 -4.783 16.759 1.00 95.38 86 THR A C 1
ATOM 685 O O . THR A 1 86 ? -7.035 -5.365 17.841 1.00 95.38 86 THR A O 1
ATOM 688 N N . VAL A 1 87 ? -6.033 -5.071 15.855 1.00 92.88 87 VAL A N 1
ATOM 689 C CA . VAL A 1 87 ? -4.919 -5.996 16.102 1.00 92.88 87 VAL A CA 1
ATOM 690 C C . VAL A 1 87 ? -3.847 -5.337 16.983 1.00 92.88 87 VAL A C 1
ATOM 692 O O . 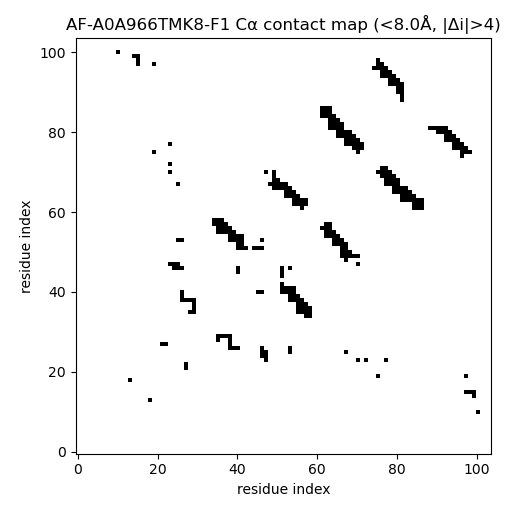VAL A 1 87 ? -3.669 -4.121 16.918 1.00 92.88 87 VAL A O 1
ATOM 695 N N . PRO A 1 88 ? -3.075 -6.103 17.781 1.00 92.38 88 PRO A N 1
ATOM 696 C CA . PRO A 1 88 ? -2.102 -5.559 18.735 1.00 92.38 88 PRO A CA 1
ATOM 697 C C . PRO A 1 88 ? -0.793 -5.099 18.060 1.00 92.38 88 PRO A C 1
ATOM 699 O O . PRO A 1 88 ? 0.309 -5.414 18.514 1.00 92.38 88 PRO A O 1
ATOM 702 N N . LEU A 1 89 ? -0.899 -4.360 16.956 1.00 91.25 89 LEU A N 1
ATOM 703 C CA . LEU A 1 89 ? 0.221 -3.759 16.244 1.00 91.25 89 LEU A CA 1
ATOM 704 C C . LEU A 1 89 ? 0.328 -2.284 16.626 1.00 91.25 89 LEU A C 1
ATOM 706 O O . LEU A 1 89 ? -0.603 -1.507 16.453 1.00 91.25 89 LEU A O 1
ATOM 710 N N . MET A 1 90 ? 1.493 -1.889 17.133 1.00 90.88 90 MET A N 1
ATOM 711 C CA . MET A 1 90 ? 1.779 -0.509 17.521 1.00 90.88 90 MET A CA 1
ATOM 712 C C . MET A 1 90 ? 3.065 -0.035 16.859 1.00 90.88 90 MET A C 1
ATOM 714 O O . MET A 1 90 ? 4.018 -0.804 16.739 1.00 90.88 90 MET A O 1
ATOM 718 N N . ARG A 1 91 ? 3.115 1.255 16.494 1.00 91.31 91 ARG A N 1
ATOM 719 C CA . ARG A 1 91 ? 4.292 1.892 15.867 1.00 91.31 91 ARG A CA 1
ATOM 720 C C . ARG A 1 91 ? 4.773 1.133 14.620 1.00 91.31 91 ARG A C 1
ATOM 722 O O . ARG A 1 91 ? 5.974 0.967 14.409 1.00 91.31 91 ARG A O 1
ATOM 729 N N . TYR A 1 92 ? 3.819 0.640 13.835 1.00 96.38 92 TYR A N 1
ATOM 730 C CA . TYR A 1 92 ? 4.065 -0.165 12.648 1.00 96.38 92 TYR A CA 1
ATOM 731 C C . TYR A 1 92 ? 4.373 0.725 11.448 1.00 96.38 92 TYR A C 1
ATOM 733 O O . TYR A 1 92 ? 3.579 1.596 11.111 1.00 96.38 92 TYR A O 1
ATOM 741 N N . VAL A 1 93 ? 5.486 0.450 10.775 1.00 97.56 93 VAL A N 1
ATOM 742 C CA . VAL A 1 93 ? 5.818 1.024 9.470 1.00 97.56 93 VAL A CA 1
ATOM 743 C C . VAL A 1 93 ? 6.224 -0.120 8.558 1.00 97.56 93 VAL A C 1
ATOM 745 O O . VAL A 1 93 ? 7.044 -0.956 8.946 1.00 97.56 93 VAL A O 1
ATOM 748 N N . ALA A 1 94 ? 5.675 -0.137 7.351 1.00 97.44 94 ALA A N 1
ATOM 749 C CA . ALA A 1 94 ? 6.044 -1.089 6.319 1.00 97.44 94 ALA A CA 1
ATOM 750 C C . ALA A 1 94 ? 6.488 -0.369 5.056 1.00 97.44 94 ALA A C 1
ATOM 752 O O . ALA A 1 94 ? 5.943 0.670 4.690 1.00 97.44 94 ALA A O 1
ATOM 753 N N . THR A 1 95 ? 7.468 -0.972 4.389 1.00 98.06 95 THR A N 1
ATOM 754 C CA . THR A 1 95 ? 7.965 -0.541 3.089 1.00 98.06 95 THR A CA 1
ATOM 755 C C . THR A 1 95 ? 7.935 -1.729 2.144 1.00 98.06 95 THR A C 1
ATOM 757 O O . THR A 1 95 ? 8.485 -2.788 2.456 1.00 98.06 95 THR A O 1
ATOM 760 N N . VAL A 1 96 ? 7.318 -1.534 0.985 1.00 97.00 96 VAL A N 1
ATOM 761 C CA . VAL A 1 96 ? 7.338 -2.467 -0.138 1.00 97.00 96 VAL A CA 1
ATOM 762 C C . VAL A 1 96 ? 8.260 -1.896 -1.207 1.00 97.00 96 VAL A C 1
ATOM 764 O O . VAL A 1 96 ? 8.205 -0.705 -1.513 1.00 97.00 96 VAL A O 1
ATOM 767 N N . THR A 1 97 ? 9.124 -2.742 -1.760 1.00 98.00 97 THR A N 1
ATOM 768 C CA . THR A 1 97 ? 10.063 -2.374 -2.822 1.00 98.00 97 THR A CA 1
ATOM 769 C C . THR A 1 97 ? 10.063 -3.457 -3.884 1.00 98.00 97 THR A C 1
ATOM 771 O O . THR A 1 97 ? 10.260 -4.627 -3.550 1.00 98.00 97 THR A O 1
ATOM 774 N N . LEU A 1 98 ? 9.895 -3.073 -5.147 1.00 97.81 98 LEU A N 1
ATOM 775 C CA . LEU A 1 98 ? 10.142 -3.967 -6.275 1.00 97.81 98 LEU A CA 1
ATOM 776 C C . LEU A 1 98 ? 11.536 -3.726 -6.846 1.00 97.81 98 LEU A C 1
ATOM 778 O O . LEU A 1 98 ? 12.059 -2.614 -6.831 1.00 97.81 98 LEU A O 1
ATOM 782 N N . LYS A 1 99 ? 12.147 -4.796 -7.348 1.00 96.50 99 LYS A N 1
ATOM 783 C CA . LYS A 1 99 ? 13.412 -4.745 -8.078 1.00 96.50 99 LYS A CA 1
ATOM 784 C C . LYS A 1 99 ? 13.297 -5.651 -9.297 1.00 96.50 99 LYS A C 1
ATOM 786 O O . LYS A 1 99 ? 12.761 -6.751 -9.145 1.00 96.50 99 LYS A O 1
ATOM 791 N N . PRO A 1 100 ? 13.792 -5.229 -10.470 1.00 94.88 100 PRO A N 1
ATOM 792 C CA . PRO A 1 100 ? 13.834 -6.109 -11.622 1.00 94.88 100 PRO A CA 1
ATOM 793 C C . PRO A 1 100 ? 14.775 -7.279 -11.323 1.00 94.88 100 PRO A C 1
ATOM 795 O O . PRO A 1 100 ? 15.859 -7.093 -10.764 1.00 94.88 100 PRO A O 1
ATOM 798 N N . VAL A 1 101 ? 14.346 -8.482 -11.688 1.00 92.69 101 VAL A N 1
ATOM 799 C CA . VAL A 1 101 ? 15.211 -9.660 -11.749 1.00 92.69 101 VAL A CA 1
ATOM 800 C C . VAL A 1 101 ? 15.635 -9.791 -13.204 1.00 92.69 101 VAL A C 1
ATOM 802 O O . VAL A 1 101 ? 14.785 -9.921 -14.079 1.00 92.69 101 VAL A O 1
ATOM 805 N N . THR A 1 102 ? 16.932 -9.680 -13.471 1.00 86.88 102 THR A N 1
ATOM 806 C CA . THR A 1 102 ? 17.490 -9.768 -14.824 1.00 86.88 102 THR A CA 1
ATOM 807 C C . THR A 1 102 ? 18.455 -10.938 -14.891 1.00 86.88 102 THR A C 1
ATOM 809 O O . THR A 1 102 ? 19.381 -10.998 -14.080 1.00 86.88 102 THR A O 1
ATOM 812 N N . ASP A 1 103 ? 18.283 -11.805 -15.880 1.00 76.50 103 ASP A N 1
ATOM 813 C CA . ASP A 1 103 ? 19.348 -12.704 -16.311 1.00 76.50 103 ASP A CA 1
ATOM 814 C C . ASP A 1 103 ? 20.236 -11.910 -17.281 1.00 76.50 103 ASP A C 1
ATOM 816 O O . ASP A 1 103 ? 19.731 -11.294 -18.223 1.00 76.50 103 ASP A O 1
ATOM 820 N N . GLY A 1 104 ? 21.529 -11.806 -16.959 1.00 51.94 104 GLY A N 1
ATOM 821 C CA . GLY A 1 104 ? 22.514 -11.058 -17.751 1.00 51.94 104 GLY A CA 1
ATOM 822 C C . GLY A 1 104 ? 22.887 -11.730 -19.064 1.00 51.94 104 GLY A C 1
ATOM 823 O O . GLY A 1 104 ? 22.695 -12.961 -19.182 1.00 51.94 104 GLY A O 1
#

Secondary structure (DSSP, 8-state):
-PPP--------SS-HHHHHHHHHSTTTHHHH-TTEEEEEEGGG--TTSTT-EEEEEETTS-EEEEEEEEEETTTTEEEEEEEEESSS--S-EEEEE-------

Solvent-accessible surface area (backbone atoms only — not comparable to full-atom values): 6448 Å² total; per-residue (Å²): 135,81,89,85,85,87,87,86,87,83,88,70,101,63,61,64,68,67,56,41,62,51,65,55,38,61,45,44,48,50,79,74,40,88,58,36,68,42,54,42,57,47,93,82,47,56,55,71,40,70,71,30,36,35,43,35,35,33,72,88,69,44,41,42,30,34,34,36,69,43,75,35,86,90,67,40,33,41,30,34,29,60,80,46,55,74,55,98,72,72,93,44,70,52,74,50,71,61,75,85,86,78,87,130

Foldseek 3Di:
DDDDDDDDDDDDPDDLVVVLVQVLQQQNCCVPPVQWPHKDWPPPDGSNDQQIWIWTAGPVRKIWIKGWHDDDPPQSKTKIDTPDIPDPDDPDIDMDGDDDDDDD

Nearest PDB structures (foldseek):
  3cnw-assembly1_A  TM=9.145E-01  e=1.371E-05  Bacillus cereus ATCC 14579
  3f08-assembly1_A  TM=9.066E-01  e=2.096E-05  [Bacillus thuringiensis] serovar konkukian
  5or6-assembly1_A  TM=8.953E-01  e=7.486E-05  Arabidopsis thaliana
  6v8s-assembly11_K  TM=7.449E-01  e=1.650E-02  Arachis hypogaea
  4y31-assembly1_A  TM=7.465E-01  e=2.523E-02  Lupinus luteus